Protein AF-A0A2H9P708-F1 (afdb_monomer)

Radius of gyration: 14.5 Å; Cα contacts (8 Å, |Δi|>4): 92; chains: 1; bounding box: 36×23×46 Å

Foldseek 3Di:
DPDPDQPQQDLVLLVVLLVQCVDPDPVSNVVSLVVNVSNLVNLLVVPPLPSLVVSLVSLLVSLVDLLVADQDPVPRDRPHDPVSNVSSVVSSVVSVVSNVVSD

Solvent-accessible surface area (backbone atoms only — not comparable to full-atom values): 5942 Å² total; per-residue (Å²): 131,86,78,79,71,79,79,70,78,43,71,68,60,51,54,48,34,49,52,32,52,72,43,92,50,66,70,51,23,51,53,20,54,64,57,44,55,63,46,55,59,38,52,68,68,69,73,51,71,69,65,47,54,54,52,48,53,50,46,43,56,49,28,48,53,48,50,74,38,52,59,36,90,90,76,67,46,63,77,53,55,69,67,57,27,52,51,27,49,51,51,37,51,51,53,53,48,55,52,57,77,69,108

pLDDT: mean 71.35, std 10.48, range [37.53, 84.44]

Sequence (103 aa):
MPQREPIRFSEETFQKTLADLAHKDSSVRIGAMDSLRPQIHGLAREKREIELAAAVRGGIRALDKITVGVQDPETGVCVQDFDTRLLAAKLRAELSSAYRNYL

Mean predicted aligned error: 9.43 Å

Nearest PDB structures (foldseek):
  4mfu-assembly1_A  TM=5.272E-01  e=1.228E+00  Homo sapiens
  6i1l-assembly2_D  TM=3.142E-01  e=3.325E+00  Francisella tularensis subsp. novicida U112

Secondary structure (DSSP, 8-state):
----------HHHHHHHHHHTT-SSHHHHHHHHHHHHHHHHHHHHS--HHHHHHHHHHHHHHHHHHHH--B-TTT--B-S-HHHHHHHHHHHHHHHHHHHTT-

Structure (mmCIF, N/CA/C/O backbone):
data_AF-A0A2H9P708-F1
#
_entry.id   AF-A0A2H9P708-F1
#
loop_
_atom_site.group_PDB
_atom_site.id
_atom_site.type_symbol
_atom_site.label_atom_id
_atom_site.label_alt_id
_atom_site.label_comp_id
_atom_site.label_asym_id
_atom_site.label_entity_id
_atom_site.label_seq_id
_atom_site.pdbx_PDB_ins_code
_atom_site.Cartn_x
_atom_site.Cartn_y
_atom_site.Cartn_z
_atom_site.occupancy
_atom_site.B_iso_or_equiv
_atom_site.auth_seq_id
_atom_site.auth_comp_id
_atom_site.auth_asym_id
_atom_site.auth_atom_id
_atom_site.pdbx_PDB_model_num
ATOM 1 N N . MET A 1 1 ? 22.555 11.446 19.125 1.00 37.53 1 MET A N 1
ATOM 2 C CA . MET A 1 1 ? 21.527 10.422 18.836 1.00 37.53 1 MET A CA 1
ATOM 3 C C . MET A 1 1 ? 20.316 11.144 18.256 1.00 37.53 1 MET A C 1
ATOM 5 O O . MET A 1 1 ? 19.656 11.829 19.029 1.00 37.53 1 MET A O 1
ATOM 9 N N . PRO A 1 2 ? 20.053 11.119 16.937 1.00 43.31 2 PRO A N 1
ATOM 10 C CA . PRO A 1 2 ? 18.813 11.692 16.420 1.00 43.31 2 PRO A CA 1
ATOM 11 C C . PRO A 1 2 ? 17.643 10.856 16.950 1.00 43.31 2 PRO A C 1
ATOM 13 O O . PRO A 1 2 ? 17.602 9.640 16.755 1.00 43.31 2 PRO A O 1
ATOM 16 N N . GLN A 1 3 ? 16.741 11.496 17.694 1.00 41.53 3 GLN A N 1
ATOM 17 C CA . GLN A 1 3 ? 15.518 10.859 18.163 1.00 41.53 3 GLN A CA 1
ATOM 18 C C . GLN A 1 3 ? 14.662 10.542 16.935 1.00 41.53 3 GLN A C 1
ATOM 20 O O . GLN A 1 3 ? 14.287 11.444 16.192 1.00 41.53 3 GLN A O 1
ATOM 25 N N . ARG A 1 4 ? 14.394 9.256 16.684 1.00 46.34 4 ARG A N 1
ATOM 26 C CA . ARG A 1 4 ? 13.364 8.855 15.724 1.00 46.34 4 ARG A CA 1
ATOM 27 C C . ARG A 1 4 ? 12.029 9.233 16.347 1.00 46.34 4 ARG A C 1
ATOM 29 O O . ARG A 1 4 ? 11.533 8.511 17.210 1.00 46.34 4 ARG A O 1
ATOM 36 N N . GLU A 1 5 ? 11.506 10.393 15.967 1.00 47.72 5 GLU A N 1
ATOM 37 C CA . GLU A 1 5 ? 10.153 10.788 16.333 1.00 47.72 5 GLU A CA 1
ATOM 38 C C . GLU A 1 5 ? 9.188 9.668 15.915 1.00 47.72 5 GLU A C 1
ATOM 40 O O . GLU A 1 5 ? 9.350 9.085 14.834 1.00 47.72 5 GLU A O 1
ATOM 45 N N . PRO A 1 6 ? 8.216 9.300 16.767 1.00 52.31 6 PRO A N 1
ATOM 46 C CA . PRO A 1 6 ? 7.196 8.350 16.368 1.00 52.31 6 PRO A CA 1
ATOM 47 C C . PRO A 1 6 ? 6.492 8.929 15.142 1.00 52.31 6 PRO A C 1
ATOM 49 O O . PRO A 1 6 ? 5.997 10.055 15.195 1.00 52.31 6 PRO A O 1
ATOM 52 N N . ILE A 1 7 ? 6.482 8.174 14.041 1.00 54.50 7 ILE A N 1
ATOM 53 C CA . ILE A 1 7 ? 5.735 8.520 12.831 1.00 54.50 7 ILE A CA 1
ATOM 54 C C . ILE A 1 7 ? 4.271 8.624 13.263 1.00 54.50 7 ILE A C 1
ATOM 56 O O . ILE A 1 7 ? 3.597 7.605 13.414 1.00 54.50 7 ILE A O 1
ATOM 60 N N . ARG A 1 8 ? 3.802 9.842 13.556 1.00 55.38 8 ARG A N 1
ATOM 61 C CA . ARG A 1 8 ? 2.384 10.091 13.799 1.00 55.38 8 ARG A CA 1
ATOM 62 C C . ARG A 1 8 ? 1.672 9.768 12.504 1.00 55.38 8 ARG A C 1
ATOM 64 O O . ARG A 1 8 ? 2.085 10.242 11.442 1.00 55.38 8 ARG A O 1
ATOM 71 N N . PHE A 1 9 ? 0.638 8.944 12.589 1.00 63.22 9 PHE A N 1
ATOM 72 C CA . PHE A 1 9 ? -0.187 8.709 11.429 1.00 63.22 9 PHE A CA 1
ATOM 73 C C . PHE A 1 9 ? -0.834 10.043 11.031 1.00 63.22 9 PHE A C 1
ATOM 75 O O . PHE A 1 9 ? -1.497 10.698 11.831 1.00 63.22 9 PHE A O 1
ATOM 82 N N . SER A 1 10 ? -0.578 10.478 9.802 1.00 69.31 10 SER A N 1
ATOM 83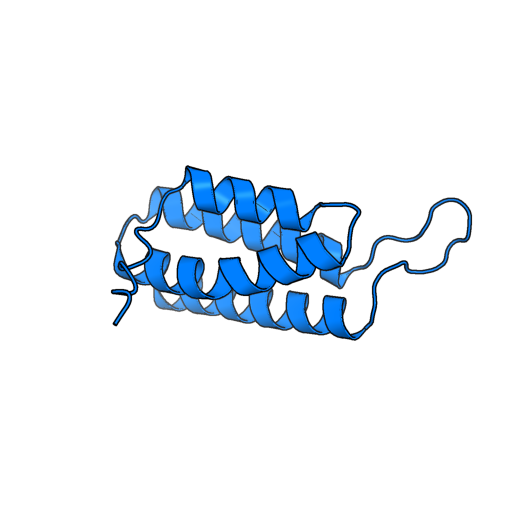 C CA . SER A 1 10 ? -1.279 11.596 9.183 1.00 69.31 10 SER A CA 1
ATOM 84 C C . SER A 1 10 ? -1.945 11.051 7.936 1.00 69.31 10 SER A C 1
ATOM 86 O O . SER A 1 10 ? -1.273 10.477 7.074 1.00 69.31 10 SER A O 1
ATOM 88 N N . GLU A 1 11 ? -3.261 11.221 7.848 1.00 68.19 11 GLU A N 1
ATOM 89 C CA . GLU A 1 11 ? -4.041 10.836 6.674 1.00 68.19 11 GLU A CA 1
ATOM 90 C C . GLU A 1 11 ? -3.465 11.468 5.402 1.00 68.19 11 GLU A C 1
ATOM 92 O O . GLU A 1 11 ? -3.360 10.804 4.376 1.00 68.19 11 GLU A O 1
ATOM 97 N N . GLU A 1 12 ? -2.997 12.713 5.488 1.00 72.00 12 GLU A N 1
ATOM 98 C CA . GLU A 1 12 ? -2.355 13.420 4.381 1.00 72.00 12 GLU A CA 1
ATOM 99 C C . GLU A 1 12 ? -1.083 12.699 3.909 1.00 72.00 12 GLU A C 1
ATOM 101 O O . GLU A 1 12 ? -0.893 12.474 2.711 1.00 72.00 12 GLU A O 1
ATOM 106 N N . THR A 1 13 ? -0.242 12.251 4.847 1.00 76.94 13 THR A N 1
ATOM 107 C CA . THR A 1 13 ? 0.967 11.473 4.539 1.00 76.94 13 THR A CA 1
ATOM 108 C C . THR A 1 13 ? 0.610 10.125 3.924 1.00 76.94 13 THR A C 1
ATOM 110 O O . THR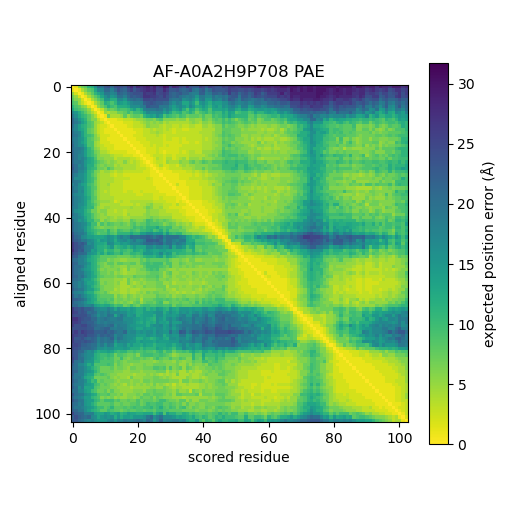 A 1 13 ? 1.256 9.695 2.967 1.00 76.94 13 THR A O 1
ATOM 113 N N . PHE A 1 14 ? -0.443 9.474 4.415 1.00 76.69 14 PHE A N 1
ATOM 114 C CA . PHE A 1 14 ? -0.896 8.193 3.887 1.00 76.69 14 PHE A CA 1
ATOM 115 C C . PHE A 1 14 ? -1.449 8.320 2.469 1.00 76.69 14 PHE A C 1
ATOM 117 O O . PHE A 1 14 ? -1.018 7.590 1.579 1.00 76.69 14 PHE A O 1
ATOM 124 N N . GLN A 1 15 ? -2.327 9.292 2.221 1.00 75.00 15 GLN A N 1
ATOM 125 C CA . GLN A 1 15 ? -2.868 9.573 0.890 1.00 75.00 15 GLN A CA 1
ATOM 126 C C . GLN A 1 15 ? -1.765 9.959 -0.100 1.00 75.00 15 GLN A C 1
ATOM 128 O O . GLN A 1 15 ? -1.773 9.499 -1.241 1.00 75.00 15 GLN A O 1
ATOM 133 N N . LYS A 1 16 ? -0.769 10.735 0.341 1.00 81.94 16 LYS A N 1
ATOM 134 C CA . LYS A 1 16 ? 0.406 11.054 -0.475 1.00 81.94 16 LYS A CA 1
ATOM 135 C C . LYS A 1 16 ? 1.225 9.805 -0.805 1.00 81.94 16 LYS A C 1
ATOM 137 O O . LYS A 1 16 ? 1.545 9.581 -1.965 1.00 81.94 16 LYS A O 1
ATOM 142 N N . THR A 1 17 ? 1.459 8.938 0.180 1.00 83.50 17 THR A N 1
ATOM 143 C CA . THR A 1 17 ? 2.152 7.656 -0.028 1.00 83.50 17 THR A CA 1
ATOM 144 C C . THR A 1 17 ? 1.382 6.765 -1.017 1.00 83.50 17 THR A C 1
ATOM 146 O O . THR A 1 17 ? 1.977 6.123 -1.879 1.00 83.50 17 THR A O 1
ATOM 149 N N . LEU A 1 18 ? 0.045 6.757 -0.954 1.00 79.69 18 LEU A N 1
ATOM 150 C CA . LEU A 1 18 ? -0.798 6.061 -1.931 1.00 79.69 18 LEU A CA 1
ATOM 151 C C . LEU A 1 18 ? -0.719 6.668 -3.336 1.00 79.69 18 LEU A C 1
ATOM 153 O O . LEU A 1 18 ? -0.774 5.928 -4.318 1.00 79.69 18 LEU A O 1
ATOM 157 N N . ALA A 1 19 ? -0.599 7.990 -3.452 1.00 80.12 19 ALA A N 1
ATOM 158 C CA . ALA A 1 19 ? -0.396 8.651 -4.737 1.00 80.12 19 ALA A CA 1
ATOM 159 C C . ALA A 1 19 ? 0.977 8.295 -5.334 1.00 80.12 19 ALA A C 1
ATOM 161 O O . ALA A 1 19 ? 1.072 7.998 -6.526 1.00 80.12 19 ALA A O 1
ATOM 162 N N . ASP A 1 20 ? 2.011 8.224 -4.495 1.00 83.94 20 ASP A N 1
ATOM 163 C CA . ASP A 1 20 ? 3.374 7.865 -4.893 1.00 83.94 20 ASP A CA 1
ATOM 164 C C . ASP A 1 20 ? 3.482 6.402 -5.377 1.00 83.94 20 ASP A C 1
ATOM 166 O O . ASP A 1 20 ? 4.297 6.092 -6.248 1.00 83.94 20 ASP A O 1
ATOM 170 N N . LEU A 1 21 ? 2.596 5.499 -4.930 1.00 77.06 21 LEU A N 1
ATOM 171 C CA . LEU A 1 21 ? 2.471 4.147 -5.502 1.00 77.06 21 LEU A CA 1
ATOM 172 C C . LEU A 1 21 ? 2.061 4.150 -6.986 1.00 77.06 21 LEU A C 1
ATOM 174 O O . LEU A 1 21 ? 2.401 3.223 -7.722 1.00 77.06 21 LEU A O 1
ATOM 178 N N . ALA A 1 22 ? 1.327 5.169 -7.438 1.00 72.88 22 ALA A N 1
ATOM 179 C CA . ALA A 1 22 ? 0.931 5.327 -8.838 1.00 72.88 22 ALA A CA 1
ATOM 180 C C . ALA A 1 22 ? 1.975 6.096 -9.670 1.00 72.88 22 ALA A C 1
ATOM 182 O O . ALA A 1 22 ? 1.749 6.363 -10.853 1.00 72.88 22 ALA A O 1
ATOM 183 N N . HIS A 1 23 ? 3.110 6.461 -9.069 1.00 79.62 23 HIS A N 1
ATOM 184 C CA . HIS A 1 23 ? 4.141 7.242 -9.733 1.00 79.62 23 HIS A CA 1
ATOM 185 C C . HIS A 1 23 ? 4.828 6.448 -10.854 1.00 79.62 23 HIS A C 1
ATOM 187 O O . HIS A 1 23 ? 4.961 5.223 -10.797 1.00 79.62 23 HIS A O 1
ATOM 193 N N . LYS A 1 24 ? 5.287 7.154 -11.894 1.00 71.25 24 LYS A N 1
ATOM 194 C CA . LYS A 1 24 ? 5.923 6.552 -13.083 1.00 71.25 24 LYS A CA 1
ATOM 195 C C . LYS A 1 24 ? 7.322 6.004 -12.781 1.00 71.25 24 LYS A C 1
ATOM 197 O O . LYS A 1 24 ? 7.720 4.981 -13.332 1.00 71.25 24 LYS A O 1
ATOM 202 N N . ASP A 1 25 ? 8.022 6.650 -11.858 1.00 76.44 25 ASP A N 1
ATOM 203 C CA . ASP A 1 25 ? 9.345 6.253 -11.368 1.00 76.44 25 ASP A CA 1
ATOM 204 C C . ASP A 1 25 ? 9.259 5.069 -10.386 1.00 76.44 25 ASP A C 1
ATOM 206 O O . ASP A 1 25 ? 8.494 5.112 -9.420 1.00 76.44 25 ASP A O 1
ATOM 210 N N . SER A 1 26 ? 10.042 4.015 -10.629 1.00 72.06 26 SER A N 1
ATOM 211 C CA . SER A 1 26 ? 10.115 2.828 -9.769 1.00 72.06 26 SER A CA 1
ATOM 212 C C . SER A 1 26 ? 10.696 3.119 -8.390 1.00 72.06 26 SER A C 1
ATOM 214 O O . SER A 1 26 ? 10.218 2.546 -7.414 1.00 72.06 26 SER A O 1
ATOM 216 N N . SER A 1 27 ? 11.664 4.029 -8.284 1.00 77.19 27 SER A N 1
ATOM 217 C CA . SER A 1 27 ? 12.291 4.395 -7.011 1.00 77.19 27 SER A CA 1
ATOM 218 C C . SER A 1 27 ? 11.289 5.054 -6.061 1.00 77.19 27 SER A C 1
ATOM 220 O O . SER A 1 27 ? 11.225 4.705 -4.883 1.00 77.19 27 SER A O 1
ATOM 222 N N . VAL A 1 28 ? 10.426 5.923 -6.598 1.00 79.31 28 VAL A N 1
ATOM 223 C CA . VAL A 1 28 ? 9.336 6.566 -5.854 1.00 79.31 28 VAL A CA 1
ATOM 224 C C . VAL A 1 28 ? 8.310 5.531 -5.392 1.00 79.31 28 VAL A C 1
ATOM 226 O O . VAL A 1 28 ? 7.925 5.535 -4.225 1.00 79.31 28 VAL A O 1
ATOM 229 N N . ARG A 1 29 ? 7.922 4.582 -6.259 1.00 78.69 29 ARG A N 1
ATOM 230 C CA . ARG A 1 29 ? 6.995 3.500 -5.878 1.00 78.69 29 ARG A CA 1
ATOM 231 C C . ARG A 1 29 ? 7.560 2.615 -4.769 1.00 78.69 29 ARG A C 1
ATOM 233 O O . ARG A 1 29 ? 6.829 2.276 -3.843 1.00 78.69 29 ARG A O 1
ATOM 240 N N . ILE A 1 30 ? 8.838 2.246 -4.851 1.00 78.56 30 ILE A N 1
ATOM 241 C CA . ILE A 1 30 ? 9.506 1.425 -3.830 1.00 78.56 30 ILE A CA 1
ATOM 242 C C . ILE A 1 30 ? 9.595 2.194 -2.506 1.00 78.56 30 ILE A C 1
ATOM 244 O O . ILE A 1 30 ? 9.212 1.663 -1.466 1.00 78.56 30 ILE A O 1
ATOM 248 N N . GLY A 1 31 ? 9.992 3.470 -2.536 1.00 82.00 31 GLY A N 1
ATOM 249 C CA . GLY A 1 31 ? 10.012 4.315 -1.338 1.00 82.00 31 GLY A CA 1
ATOM 250 C C . GLY A 1 31 ? 8.626 4.487 -0.702 1.00 82.00 31 GLY A C 1
ATOM 251 O O . GLY A 1 31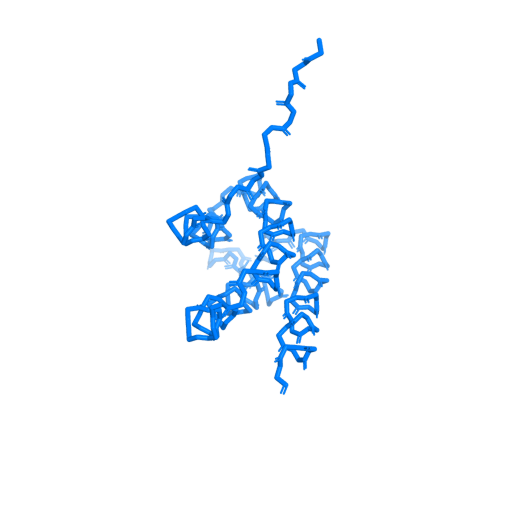 ? 8.495 4.483 0.526 1.00 82.00 31 GLY A O 1
ATOM 252 N N . ALA A 1 32 ? 7.577 4.570 -1.524 1.00 83.31 32 ALA A N 1
ATOM 253 C CA . ALA A 1 32 ? 6.195 4.603 -1.062 1.00 83.31 32 ALA A CA 1
ATOM 254 C C . ALA A 1 32 ? 5.777 3.278 -0.409 1.00 83.31 32 ALA A C 1
ATOM 256 O O . ALA A 1 32 ? 5.188 3.281 0.669 1.00 83.31 32 ALA A O 1
ATOM 257 N N . MET A 1 33 ? 6.132 2.143 -1.015 1.00 81.94 33 MET A N 1
ATOM 258 C CA . MET A 1 33 ? 5.912 0.808 -0.451 1.00 81.94 33 MET A CA 1
ATOM 259 C C . MET A 1 33 ? 6.579 0.636 0.922 1.00 81.94 33 MET A C 1
ATOM 261 O O . MET A 1 33 ? 5.926 0.184 1.866 1.00 81.94 33 MET A O 1
ATOM 265 N N . ASP A 1 34 ? 7.837 1.059 1.059 1.00 83.12 34 ASP A N 1
ATOM 266 C CA . ASP A 1 34 ? 8.566 1.018 2.332 1.00 83.12 34 ASP A CA 1
ATOM 267 C C . ASP A 1 34 ? 7.931 1.931 3.388 1.00 83.12 34 ASP A C 1
ATOM 269 O O . ASP A 1 34 ? 7.832 1.563 4.561 1.00 83.12 34 ASP A O 1
ATOM 273 N N . SER A 1 35 ? 7.440 3.099 2.967 1.00 82.75 35 SER A N 1
ATOM 274 C CA . SER A 1 35 ? 6.777 4.075 3.840 1.00 82.75 35 SER A CA 1
ATOM 275 C C . SER A 1 35 ? 5.368 3.647 4.257 1.00 82.75 35 SER A C 1
ATOM 277 O O . SER A 1 35 ? 4.907 4.028 5.334 1.00 82.75 35 SER A O 1
ATOM 279 N N . LEU A 1 36 ? 4.684 2.837 3.447 1.00 79.00 36 LEU A N 1
ATOM 280 C CA . LEU A 1 36 ? 3.346 2.313 3.730 1.00 79.00 36 LEU A CA 1
ATOM 281 C C . LEU A 1 36 ? 3.348 1.346 4.910 1.00 79.00 36 LEU A C 1
ATOM 283 O O . LEU A 1 36 ? 2.451 1.399 5.748 1.00 79.00 36 LEU A O 1
ATOM 287 N N . ARG A 1 37 ? 4.365 0.488 5.009 1.00 74.69 37 ARG A N 1
ATOM 288 C CA . ARG A 1 37 ? 4.459 -0.556 6.038 1.00 74.69 37 ARG A CA 1
ATOM 289 C C . ARG A 1 37 ? 4.329 -0.023 7.476 1.00 74.69 37 ARG A C 1
ATOM 291 O O . ARG A 1 37 ? 3.428 -0.471 8.188 1.00 74.69 37 ARG A O 1
ATOM 298 N N . PRO A 1 38 ? 5.140 0.956 7.933 1.00 76.00 38 PRO A N 1
ATOM 299 C CA . PRO A 1 38 ? 4.987 1.521 9.273 1.00 76.00 38 PRO A CA 1
ATOM 300 C C . PRO A 1 38 ? 3.672 2.291 9.446 1.00 76.00 38 PRO A C 1
ATOM 302 O O . PRO A 1 38 ? 3.115 2.284 10.542 1.00 76.00 38 PRO A O 1
ATOM 305 N N . GLN A 1 39 ? 3.139 2.909 8.386 1.00 75.94 39 GLN A N 1
ATOM 306 C CA . GLN A 1 39 ? 1.867 3.635 8.450 1.00 75.94 39 GLN A CA 1
ATOM 307 C C . GLN A 1 39 ? 0.672 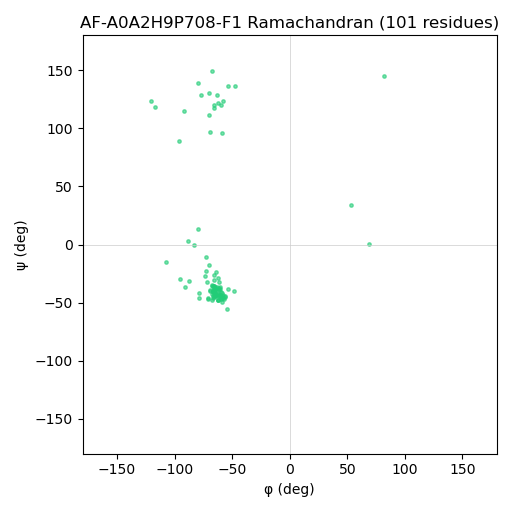2.692 8.642 1.00 75.94 39 GLN A C 1
ATOM 309 O O . GLN A 1 39 ? -0.204 2.996 9.444 1.00 75.94 39 GLN A O 1
ATOM 314 N N . ILE A 1 40 ? 0.669 1.520 7.997 1.00 71.25 40 ILE A N 1
ATOM 315 C CA . ILE A 1 40 ? -0.333 0.457 8.199 1.00 71.25 40 ILE A CA 1
ATOM 316 C C . ILE A 1 40 ? -0.312 -0.033 9.653 1.00 71.25 40 ILE A C 1
ATOM 318 O O . ILE A 1 40 ? -1.360 -0.189 10.282 1.00 71.25 40 ILE A O 1
ATOM 322 N N . HIS A 1 41 ? 0.883 -0.234 10.216 1.00 70.88 41 HIS A N 1
ATOM 323 C CA . HIS A 1 41 ? 1.032 -0.619 11.619 1.00 70.88 41 HIS A CA 1
ATOM 324 C C . HIS A 1 41 ? 0.603 0.490 12.596 1.00 70.88 41 HIS A C 1
ATOM 326 O O . HIS A 1 41 ? 0.062 0.181 13.659 1.00 70.88 41 HIS A O 1
ATOM 332 N N . GLY A 1 42 ? 0.822 1.763 12.252 1.00 69.81 42 GLY A N 1
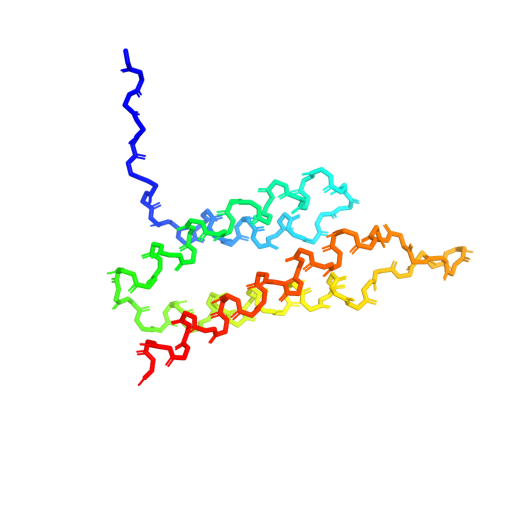ATOM 333 C CA . GLY A 1 42 ? 0.338 2.915 13.024 1.00 69.81 42 GLY A CA 1
ATOM 334 C C . GLY A 1 42 ? -1.188 3.040 12.998 1.00 69.81 42 GLY A C 1
ATOM 335 O O . GLY A 1 42 ? -1.819 3.200 14.039 1.00 69.81 42 GLY A O 1
ATOM 336 N N . LEU A 1 43 ? -1.786 2.841 11.825 1.00 66.00 43 LEU A N 1
ATOM 337 C CA . LEU A 1 43 ? -3.229 2.834 11.590 1.00 66.00 43 LEU A CA 1
ATOM 338 C C . LEU A 1 43 ? -3.978 1.815 12.458 1.00 66.00 43 LEU A C 1
ATOM 340 O O . LEU A 1 43 ? -4.987 2.146 13.079 1.00 66.00 43 LEU A O 1
ATOM 344 N N . ALA A 1 44 ? -3.445 0.596 12.569 1.00 62.66 44 ALA A N 1
ATOM 345 C CA . ALA A 1 44 ? -4.007 -0.441 13.435 1.00 62.66 44 ALA A CA 1
ATOM 346 C C . ALA A 1 44 ? -3.963 -0.071 14.934 1.00 62.66 44 ALA A C 1
ATOM 348 O O . ALA A 1 44 ? -4.749 -0.593 15.725 1.00 62.66 44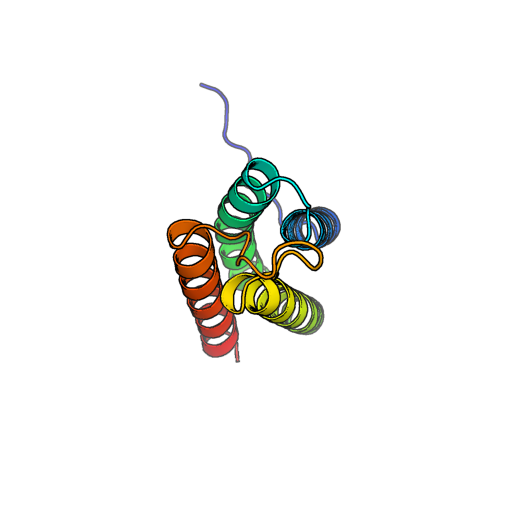 ALA A O 1
ATOM 349 N N . ARG A 1 45 ? -3.055 0.828 15.344 1.00 65.44 45 ARG A N 1
ATOM 350 C CA . ARG A 1 45 ? -2.903 1.266 16.741 1.00 65.44 45 ARG A CA 1
ATOM 351 C C . ARG A 1 45 ? -3.805 2.441 17.117 1.00 65.44 45 ARG A C 1
ATOM 353 O O . ARG A 1 45 ? -4.221 2.509 18.270 1.00 65.44 45 ARG A O 1
ATOM 360 N N . GLU A 1 46 ? -4.121 3.342 16.187 1.00 63.88 46 GLU A N 1
ATOM 361 C CA . GLU A 1 46 ? -4.851 4.589 16.486 1.00 63.88 46 GLU A CA 1
ATOM 362 C C . GLU A 1 46 ? -6.392 4.450 16.553 1.00 63.88 46 GLU A C 1
ATOM 364 O O . GLU A 1 46 ? -7.077 5.413 16.889 1.00 63.88 46 GLU A O 1
ATOM 369 N N . LYS A 1 47 ? -6.958 3.252 16.327 1.00 58.31 47 LYS A N 1
ATOM 370 C CA . LYS A 1 47 ? -8.391 2.916 16.526 1.00 58.31 47 LYS A CA 1
ATOM 371 C C . LYS A 1 47 ? -9.419 3.839 15.826 1.00 58.31 47 LYS A C 1
ATOM 373 O O . LYS A 1 47 ? -10.523 4.020 16.337 1.00 58.31 47 LYS A O 1
ATOM 378 N N . ARG A 1 48 ? -9.119 4.385 14.643 1.00 62.34 48 ARG A N 1
ATOM 379 C CA . ARG A 1 48 ? -10.092 5.166 13.847 1.00 62.34 48 ARG A CA 1
ATOM 380 C C . ARG A 1 48 ? -10.784 4.312 12.776 1.00 62.34 48 ARG A C 1
ATOM 382 O O . ARG A 1 48 ? -10.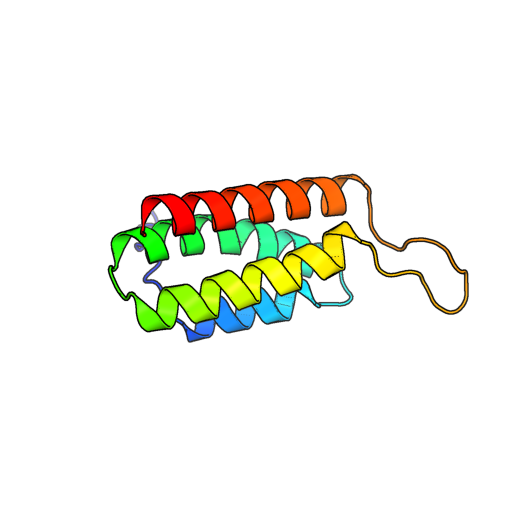313 4.249 11.646 1.00 62.34 48 ARG A O 1
ATOM 389 N N . GLU A 1 49 ? -11.911 3.679 13.117 1.00 58.97 49 GLU A N 1
ATOM 390 C CA . GLU A 1 49 ? -12.561 2.635 12.290 1.00 58.97 49 GLU A CA 1
ATOM 391 C C . GLU A 1 49 ? -12.911 3.065 10.855 1.00 58.97 49 GLU A C 1
ATOM 393 O O . GLU A 1 49 ? -12.663 2.328 9.896 1.00 58.97 49 GLU A O 1
ATOM 398 N N . ILE A 1 50 ? -13.487 4.257 10.686 1.00 58.44 50 ILE A N 1
ATOM 399 C CA . ILE A 1 50 ? -14.063 4.686 9.401 1.00 58.44 50 ILE A CA 1
ATOM 400 C C . ILE A 1 50 ? -12.972 5.149 8.425 1.00 58.44 50 ILE A C 1
ATOM 402 O O . ILE A 1 50 ? -12.956 4.736 7.261 1.00 58.44 50 ILE A O 1
ATOM 406 N N . GLU A 1 51 ? -12.034 5.962 8.910 1.00 63.69 51 GLU A N 1
ATOM 407 C CA . GLU A 1 51 ? -10.898 6.476 8.133 1.00 63.69 51 GLU A CA 1
ATOM 408 C C . GLU A 1 51 ? -9.951 5.329 7.741 1.00 63.69 51 GLU A C 1
ATOM 410 O O . GLU A 1 51 ? -9.518 5.239 6.588 1.00 63.69 51 GLU A O 1
ATOM 415 N N . LEU A 1 52 ? -9.738 4.369 8.651 1.00 67.69 52 LEU A N 1
ATOM 416 C CA . LEU A 1 52 ? -8.957 3.158 8.402 1.00 67.69 52 LEU A CA 1
ATOM 417 C C . LEU A 1 52 ? -9.538 2.330 7.251 1.00 67.69 52 LEU A C 1
ATOM 419 O O . LEU A 1 52 ? -8.802 1.913 6.358 1.00 67.69 52 LEU A O 1
ATOM 423 N N . ALA A 1 53 ? -10.853 2.107 7.222 1.00 69.88 53 ALA A N 1
ATOM 424 C CA . ALA A 1 53 ? -11.476 1.281 6.191 1.00 69.88 53 ALA A CA 1
ATOM 425 C C . ALA A 1 53 ? -11.381 1.899 4.784 1.00 69.88 53 ALA A C 1
ATOM 427 O O . ALA A 1 53 ? -11.256 1.175 3.791 1.00 69.88 53 ALA A O 1
ATOM 428 N N . ALA A 1 54 ? -11.472 3.226 4.661 1.00 72.69 54 ALA A N 1
ATOM 429 C CA . ALA A 1 54 ? -11.305 3.916 3.380 1.00 72.69 54 ALA A CA 1
ATOM 430 C C . ALA A 1 54 ? -9.838 3.886 2.918 1.00 72.69 54 ALA A C 1
ATOM 432 O O . ALA A 1 54 ? -9.554 3.501 1.780 1.00 72.69 54 ALA A O 1
ATOM 433 N N . ALA A 1 55 ? -8.918 4.198 3.831 1.00 71.50 55 ALA A N 1
ATOM 434 C CA . ALA A 1 55 ? -7.477 4.181 3.613 1.00 71.50 55 ALA A CA 1
ATOM 435 C C . ALA A 1 55 ? -6.970 2.791 3.181 1.00 71.50 55 ALA A C 1
ATOM 437 O O . ALA A 1 55 ? -6.310 2.655 2.149 1.00 71.50 55 ALA A O 1
ATOM 438 N N . VAL A 1 56 ? -7.352 1.735 3.907 1.00 76.44 56 VAL A N 1
ATOM 439 C CA . VAL A 1 56 ? -6.983 0.344 3.594 1.00 76.44 56 VAL A CA 1
ATOM 440 C C . VAL A 1 56 ? -7.483 -0.060 2.208 1.00 76.44 56 VAL A C 1
ATOM 442 O O . VAL A 1 56 ? -6.726 -0.628 1.419 1.00 76.44 56 VAL A O 1
ATOM 445 N N . ARG A 1 57 ? -8.745 0.246 1.878 1.00 77.94 57 ARG A N 1
ATOM 446 C CA . ARG A 1 57 ? -9.316 -0.072 0.559 1.00 77.94 57 ARG A CA 1
ATOM 447 C C . ARG A 1 57 ? -8.596 0.670 -0.567 1.00 77.94 57 ARG A C 1
ATOM 449 O O . ARG A 1 57 ? -8.332 0.069 -1.609 1.00 77.94 57 ARG A O 1
AT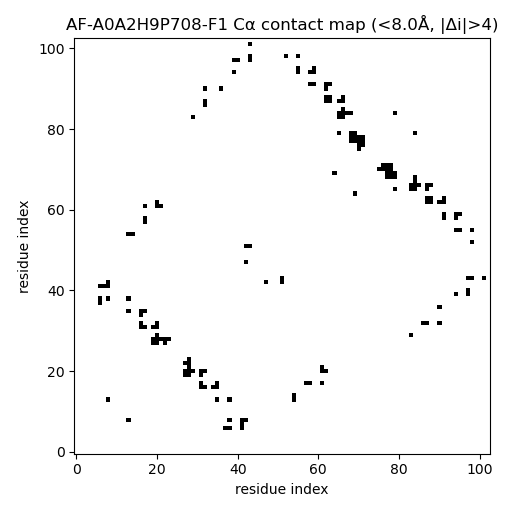OM 456 N N . GLY A 1 58 ? -8.236 1.936 -0.347 1.00 78.50 58 GLY A N 1
ATOM 457 C CA . GLY A 1 58 ? -7.409 2.717 -1.269 1.00 78.50 58 GLY A CA 1
ATOM 458 C C . GLY A 1 58 ? -6.035 2.0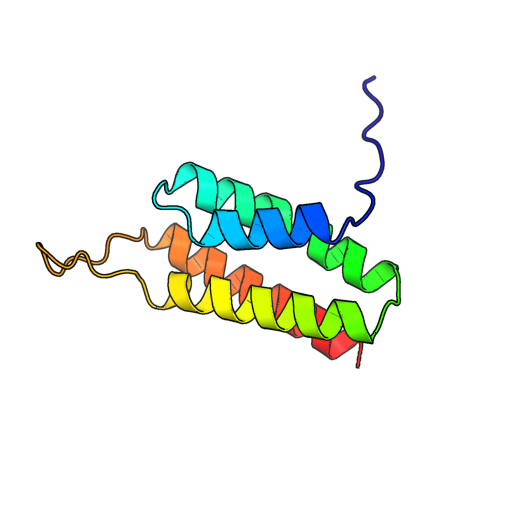82 -1.495 1.00 78.50 58 GLY A C 1
ATOM 459 O O . GLY A 1 58 ? -5.633 1.887 -2.643 1.00 78.50 58 GLY A O 1
ATOM 460 N N . GLY A 1 59 ? -5.367 1.671 -0.414 1.00 79.69 59 GLY A N 1
ATOM 461 C CA . GLY A 1 59 ? -4.065 1.004 -0.461 1.00 79.69 59 GLY A CA 1
ATOM 462 C C . GLY A 1 59 ? -4.084 -0.328 -1.195 1.00 79.69 59 GLY A C 1
ATOM 463 O O . GLY A 1 59 ? -3.276 -0.539 -2.096 1.00 79.69 59 GLY A O 1
ATOM 464 N N . ILE A 1 60 ? -5.053 -1.194 -0.893 1.00 81.12 60 ILE A N 1
ATOM 465 C CA . ILE A 1 60 ? -5.226 -2.467 -1.605 1.00 81.12 60 ILE A CA 1
ATOM 466 C C . ILE A 1 60 ? -5.431 -2.218 -3.104 1.00 81.12 60 ILE A C 1
ATOM 468 O O . ILE A 1 60 ? -4.797 -2.873 -3.926 1.00 81.12 60 ILE A O 1
ATOM 472 N N . ARG A 1 61 ? -6.252 -1.229 -3.476 1.00 83.00 61 ARG A N 1
ATOM 473 C CA . ARG A 1 61 ? -6.511 -0.906 -4.885 1.00 83.00 61 ARG A CA 1
ATOM 474 C C . ARG A 1 61 ? -5.275 -0.369 -5.609 1.00 83.00 61 ARG A C 1
ATOM 476 O O . ARG A 1 61 ? -5.083 -0.674 -6.784 1.00 83.00 61 ARG A O 1
ATOM 483 N N . ALA A 1 62 ? -4.462 0.445 -4.939 1.00 79.25 62 ALA A N 1
ATOM 484 C CA . ALA A 1 62 ? -3.216 0.962 -5.498 1.00 79.25 62 ALA A CA 1
ATOM 485 C C . ALA A 1 62 ? -2.195 -0.166 -5.710 1.00 79.25 62 ALA A C 1
ATOM 487 O O . ALA A 1 62 ? -1.635 -0.291 -6.797 1.00 79.25 62 ALA A O 1
ATOM 488 N N . LEU A 1 63 ? -2.027 -1.039 -4.714 1.00 81.25 63 LEU A N 1
ATOM 489 C CA . LEU A 1 63 ? -1.134 -2.195 -4.795 1.00 81.25 63 LEU A CA 1
ATOM 490 C C . LEU A 1 63 ? -1.593 -3.205 -5.854 1.00 81.25 63 LEU A C 1
ATOM 492 O O . LEU A 1 63 ? -0.760 -3.745 -6.579 1.00 81.25 63 LEU A O 1
ATOM 496 N N . ASP A 1 64 ? -2.899 -3.408 -6.031 1.00 82.00 64 ASP A N 1
ATOM 497 C CA . ASP A 1 64 ? -3.437 -4.286 -7.078 1.00 82.00 64 ASP A CA 1
ATOM 498 C C . ASP A 1 64 ? -3.032 -3.840 -8.481 1.00 82.00 64 ASP A C 1
ATOM 500 O O . ASP A 1 64 ? -2.620 -4.672 -9.289 1.00 82.00 64 ASP A O 1
ATOM 504 N N . LYS A 1 65 ? -3.042 -2.531 -8.756 1.00 78.19 65 LYS A N 1
ATOM 505 C CA . LYS A 1 65 ? -2.574 -1.994 -10.046 1.00 78.19 65 LYS A CA 1
ATOM 506 C C . LYS A 1 65 ? -1.101 -2.303 -10.312 1.00 78.19 65 LYS A C 1
ATOM 508 O O . LYS A 1 65 ? -0.717 -2.484 -11.461 1.00 78.19 65 LYS A O 1
ATOM 513 N N . ILE A 1 66 ? -0.286 -2.376 -9.262 1.00 76.75 66 ILE A N 1
ATOM 514 C CA . ILE A 1 66 ? 1.132 -2.732 -9.370 1.00 76.75 66 ILE A CA 1
ATOM 515 C C . ILE A 1 66 ? 1.283 -4.252 -9.519 1.00 76.75 66 ILE A C 1
ATOM 517 O O . ILE A 1 66 ? 2.025 -4.748 -10.351 1.00 76.75 66 ILE A O 1
ATOM 521 N N . THR A 1 67 ? 0.519 -5.045 -8.776 1.00 74.44 67 THR A N 1
ATOM 522 C CA . THR A 1 67 ? 0.610 -6.513 -8.871 1.00 74.44 67 THR A CA 1
ATOM 523 C C . THR A 1 67 ? 0.249 -7.042 -10.268 1.00 74.44 67 THR A C 1
ATOM 525 O O . THR A 1 67 ? 0.874 -7.990 -10.761 1.00 74.44 67 THR A O 1
ATOM 528 N N . VAL A 1 68 ? -0.746 -6.416 -10.908 1.00 72.69 68 VAL A N 1
ATOM 529 C CA . VAL A 1 68 ? -1.197 -6.730 -12.275 1.00 72.69 68 VAL A CA 1
ATOM 530 C C . VAL A 1 68 ? -0.184 -6.262 -13.329 1.00 72.69 68 VAL A C 1
ATOM 532 O O . VAL A 1 68 ? -0.108 -6.855 -14.403 1.00 72.69 68 VAL A O 1
ATOM 535 N N . GLY A 1 69 ? 0.657 -5.283 -12.989 1.00 64.25 69 GLY A N 1
ATOM 536 C CA . GLY A 1 69 ? 1.630 -4.699 -13.897 1.00 64.25 69 GLY A CA 1
ATOM 537 C C . GLY A 1 69 ? 1.011 -3.636 -14.801 1.00 64.25 69 GLY A C 1
ATOM 538 O O . GLY A 1 69 ? -0.133 -3.742 -15.239 1.00 64.25 69 GLY A O 1
ATOM 539 N N . VAL A 1 70 ? 1.789 -2.599 -15.102 1.00 64.06 70 VAL A N 1
ATOM 540 C CA . VAL A 1 70 ? 1.458 -1.652 -16.171 1.00 64.06 70 VAL A CA 1
ATOM 541 C C . VAL A 1 70 ? 2.138 -2.166 -17.433 1.00 64.06 70 VAL A C 1
ATOM 543 O O . VAL A 1 70 ? 3.367 -2.263 -17.477 1.00 64.06 70 VAL A O 1
ATOM 546 N N . GLN A 1 71 ? 1.344 -2.555 -18.431 1.00 59.16 71 GLN A N 1
ATOM 547 C CA . GLN A 1 71 ? 1.870 -2.765 -19.776 1.00 59.16 71 GLN A CA 1
ATOM 548 C C . GLN A 1 71 ? 2.225 -1.409 -20.363 1.00 59.16 71 GLN A C 1
ATOM 550 O O . GLN A 1 71 ? 1.420 -0.476 -20.323 1.00 59.16 71 GLN A O 1
ATOM 555 N N . ASP A 1 72 ? 3.434 -1.314 -20.892 1.00 60.81 72 ASP A N 1
ATOM 556 C CA . ASP A 1 72 ? 3.804 -0.221 -21.764 1.00 60.81 72 ASP A CA 1
ATOM 557 C C . ASP A 1 72 ? 2.866 -0.245 -22.983 1.00 60.81 72 ASP A C 1
ATOM 559 O O . ASP A 1 72 ? 2.799 -1.266 -23.673 1.00 60.81 72 ASP A O 1
ATOM 563 N N . PRO A 1 73 ? 2.095 0.818 -23.243 1.00 55.25 73 PRO A N 1
ATOM 564 C CA . PRO A 1 73 ? 1.141 0.818 -24.343 1.00 55.25 73 PRO A CA 1
ATOM 565 C C . PRO A 1 73 ? 1.814 0.843 -25.724 1.00 55.25 73 PRO A C 1
ATOM 567 O O . PRO A 1 73 ? 1.156 0.499 -26.702 1.00 55.25 73 PRO A O 1
ATOM 570 N N . GLU A 1 74 ? 3.093 1.222 -25.822 1.00 60.25 74 GLU A N 1
ATOM 571 C CA . GLU A 1 74 ? 3.833 1.268 -27.089 1.00 60.25 74 GLU A CA 1
ATOM 572 C C . GLU A 1 74 ? 4.557 -0.053 -27.384 1.00 60.25 74 GLU A C 1
ATOM 574 O O . GLU A 1 74 ? 4.611 -0.487 -28.533 1.00 60.25 74 GLU A O 1
ATOM 579 N N . THR A 1 75 ? 5.089 -0.722 -26.359 1.00 64.69 75 THR A N 1
ATOM 580 C CA . THR A 1 75 ? 5.893 -1.948 -26.516 1.00 64.69 75 THR A CA 1
ATOM 581 C C . THR A 1 75 ? 5.172 -3.224 -26.079 1.00 64.69 75 THR A C 1
ATOM 583 O O . THR A 1 75 ? 5.627 -4.324 -26.390 1.00 64.69 75 THR A O 1
ATOM 586 N N . GLY A 1 76 ? 4.060 -3.116 -25.344 1.00 60.72 76 GLY A N 1
ATOM 587 C CA . GLY A 1 76 ? 3.325 -4.248 -24.766 1.00 60.72 76 GLY A CA 1
ATOM 588 C C . GLY A 1 76 ? 4.065 -4.965 -23.628 1.00 60.72 76 GLY A C 1
ATOM 589 O O . GLY A 1 76 ? 3.547 -5.931 -23.059 1.00 60.72 76 GLY A O 1
ATOM 590 N N . VAL A 1 77 ? 5.271 -4.508 -23.277 1.00 59.56 77 VAL A N 1
ATOM 591 C CA . VAL A 1 77 ? 6.114 -5.104 -22.238 1.00 59.56 77 VAL A CA 1
ATOM 592 C C . VAL A 1 77 ? 5.630 -4.650 -20.866 1.00 59.56 77 VAL A C 1
ATOM 594 O O . VAL A 1 77 ? 5.271 -3.494 -20.652 1.00 59.56 77 VAL A O 1
ATOM 597 N N . CYS A 1 78 ? 5.614 -5.567 -19.904 1.00 62.25 78 CYS A N 1
ATOM 598 C CA . CYS A 1 78 ? 5.294 -5.229 -18.524 1.00 62.25 78 CYS A CA 1
ATOM 599 C C . CYS A 1 78 ? 6.451 -4.404 -17.929 1.00 62.25 78 CYS A C 1
ATOM 601 O O . CYS A 1 78 ? 7.538 -4.936 -17.723 1.00 62.25 78 CYS A O 1
ATOM 603 N N . VAL A 1 79 ? 6.232 -3.116 -17.641 1.00 60.75 79 VAL A N 1
ATOM 604 C CA . VAL A 1 79 ? 7.279 -2.168 -17.172 1.00 60.75 79 VAL A CA 1
ATOM 605 C C . VAL A 1 79 ? 7.574 -2.323 -15.676 1.00 60.75 79 VAL A C 1
ATOM 607 O O . VAL A 1 79 ? 8.182 -1.465 -15.039 1.00 60.75 79 VAL A O 1
ATOM 610 N N . GLN A 1 80 ? 7.099 -3.400 -15.058 1.00 68.62 80 GLN A N 1
ATOM 611 C CA . GLN A 1 80 ? 7.271 -3.618 -13.631 1.00 68.62 80 GLN A CA 1
ATOM 612 C C . GLN A 1 80 ? 8.100 -4.861 -13.376 1.00 68.62 80 GLN A C 1
ATOM 614 O O . GLN A 1 80 ? 7.708 -5.977 -13.717 1.00 68.62 80 GLN A O 1
ATOM 619 N N . ASP A 1 81 ? 9.238 -4.613 -12.733 1.00 71.69 81 ASP A N 1
ATOM 620 C CA . ASP A 1 81 ? 10.121 -5.610 -12.155 1.00 71.69 81 ASP A CA 1
ATOM 621 C C . ASP A 1 81 ? 9.313 -6.618 -11.317 1.00 71.69 81 ASP A C 1
ATOM 623 O O . ASP A 1 81 ? 8.412 -6.248 -10.550 1.00 71.69 81 ASP A O 1
ATOM 627 N N . PHE A 1 82 ? 9.646 -7.897 -11.475 1.00 72.44 82 PHE A N 1
ATOM 628 C CA . PHE A 1 82 ? 9.130 -8.994 -10.668 1.00 72.44 82 PHE A CA 1
ATOM 629 C C . PHE A 1 82 ? 9.210 -8.696 -9.162 1.00 72.44 82 PHE A C 1
ATOM 631 O O . PHE A 1 82 ? 8.240 -8.944 -8.443 1.00 72.44 82 PHE A O 1
ATOM 638 N N . ASP A 1 83 ? 10.298 -8.080 -8.700 1.00 74.56 83 ASP A N 1
ATOM 639 C CA . ASP A 1 83 ? 10.499 -7.715 -7.298 1.00 74.56 83 ASP A CA 1
ATOM 640 C C . ASP A 1 83 ? 9.492 -6.660 -6.829 1.00 74.56 83 ASP A C 1
ATOM 642 O O . ASP A 1 83 ? 8.939 -6.764 -5.731 1.00 74.56 83 ASP A O 1
ATOM 646 N N . THR A 1 84 ? 9.156 -5.692 -7.687 1.00 73.19 84 THR A N 1
ATOM 647 C CA . THR A 1 84 ? 8.143 -4.669 -7.377 1.00 73.19 84 THR A CA 1
ATOM 648 C C . THR A 1 84 ? 6.752 -5.293 -7.265 1.00 73.19 84 THR A C 1
ATOM 650 O O . THR A 1 84 ? 5.983 -4.963 -6.359 1.00 73.19 84 THR A O 1
ATOM 653 N N . ARG A 1 85 ? 6.425 -6.238 -8.155 1.00 77.69 85 ARG A N 1
ATOM 654 C CA . ARG A 1 85 ? 5.146 -6.964 -8.119 1.00 77.69 85 ARG A CA 1
ATOM 655 C C . ARG A 1 85 ? 5.037 -7.845 -6.878 1.00 77.69 85 ARG A C 1
ATOM 657 O O . ARG A 1 85 ? 3.991 -7.868 -6.228 1.00 77.69 85 ARG A O 1
ATOM 664 N N . LEU A 1 86 ? 6.115 -8.544 -6.527 1.00 81.69 86 LEU A N 1
ATOM 665 C CA . LEU A 1 86 ? 6.175 -9.391 -5.340 1.00 81.69 86 LEU A CA 1
ATOM 666 C C . LEU A 1 86 ? 6.052 -8.564 -4.052 1.00 81.69 86 LEU A C 1
ATOM 668 O O . LEU A 1 86 ? 5.334 -8.962 -3.132 1.00 81.69 86 LEU A O 1
ATOM 672 N N . LEU A 1 87 ? 6.716 -7.408 -3.987 1.00 79.88 87 LEU A N 1
ATOM 673 C CA . LEU A 1 87 ? 6.617 -6.488 -2.856 1.00 79.88 87 LEU A CA 1
ATOM 674 C C . LEU A 1 87 ? 5.196 -5.923 -2.712 1.00 79.88 87 LEU A C 1
ATOM 676 O O . LEU A 1 87 ? 4.642 -5.940 -1.611 1.00 79.88 87 LEU A O 1
ATOM 680 N N . ALA A 1 88 ? 4.565 -5.524 -3.822 1.00 80.81 88 ALA A N 1
ATOM 681 C CA . ALA A 1 88 ? 3.177 -5.066 -3.826 1.00 80.81 88 ALA A CA 1
ATOM 682 C C . ALA A 1 88 ? 2.210 -6.140 -3.298 1.00 80.81 88 ALA A C 1
ATOM 684 O O . ALA A 1 88 ? 1.356 -5.850 -2.457 1.00 80.81 88 ALA A O 1
ATOM 685 N N . ALA A 1 89 ? 2.382 -7.394 -3.733 1.00 83.81 89 ALA A N 1
ATOM 686 C CA . ALA A 1 89 ? 1.574 -8.520 -3.272 1.00 83.81 89 ALA A CA 1
ATOM 687 C C . ALA A 1 89 ? 1.724 -8.766 -1.759 1.00 83.81 89 ALA A C 1
ATOM 689 O O . ALA A 1 89 ? 0.726 -8.979 -1.065 1.00 83.81 89 ALA A O 1
ATOM 690 N N . LYS A 1 90 ? 2.955 -8.696 -1.232 1.00 84.44 90 LYS A N 1
ATOM 691 C CA . LYS A 1 90 ? 3.223 -8.828 0.211 1.00 84.44 90 LYS A CA 1
ATOM 692 C C . LYS A 1 90 ? 2.543 -7.717 1.009 1.00 84.44 90 LYS A C 1
ATOM 694 O O . LYS A 1 90 ? 1.820 -8.008 1.959 1.00 84.44 90 LYS A O 1
ATOM 699 N N . LEU A 1 91 ? 2.691 -6.463 0.580 1.00 83.06 91 LEU A N 1
ATOM 700 C CA . LEU A 1 91 ? 2.052 -5.322 1.241 1.00 83.06 91 LEU A CA 1
ATOM 701 C C . LEU A 1 91 ? 0.524 -5.400 1.191 1.00 83.06 91 LEU A C 1
ATOM 703 O O . LEU A 1 91 ? -0.137 -5.067 2.172 1.00 83.06 91 LEU A O 1
ATOM 707 N N . ARG A 1 92 ? -0.053 -5.900 0.091 1.00 84.25 92 ARG A N 1
ATOM 708 C CA . ARG A 1 92 ? -1.502 -6.124 -0.025 1.00 84.25 92 ARG A CA 1
ATOM 709 C C . ARG A 1 92 ? -1.983 -7.136 1.017 1.00 84.25 92 ARG A C 1
ATOM 711 O O . ARG A 1 92 ? -3.027 -6.927 1.644 1.00 84.25 92 ARG A O 1
ATOM 718 N N . ALA A 1 93 ? -1.236 -8.226 1.196 1.00 84.06 93 ALA A N 1
ATOM 719 C CA . ALA A 1 93 ? -1.538 -9.244 2.196 1.00 84.06 93 ALA A CA 1
ATOM 720 C C . ALA A 1 93 ? -1.420 -8.685 3.624 1.00 84.06 93 ALA A C 1
ATOM 722 O O . ALA A 1 93 ? -2.312 -8.922 4.438 1.00 84.06 93 ALA A O 1
ATOM 723 N N . GLU A 1 94 ? -0.385 -7.889 3.907 1.00 82.12 94 GLU A N 1
ATOM 724 C CA . GLU A 1 94 ? -0.191 -7.219 5.201 1.00 82.12 94 GLU A CA 1
ATOM 725 C C . GLU A 1 94 ? -1.330 -6.240 5.520 1.00 82.12 94 GLU A C 1
ATOM 727 O O . GLU A 1 94 ? -1.926 -6.337 6.592 1.00 82.12 94 GLU A O 1
ATOM 732 N N . LEU A 1 95 ? -1.712 -5.376 4.572 1.00 78.00 95 LEU A N 1
ATOM 733 C CA . LEU A 1 95 ? -2.870 -4.475 4.687 1.00 78.00 95 LEU A CA 1
ATOM 734 C C . LEU A 1 95 ? -4.167 -5.233 4.963 1.00 78.00 95 LEU A C 1
ATOM 736 O O . LEU A 1 95 ? -4.932 -4.872 5.856 1.00 78.00 95 LEU A O 1
ATOM 740 N N . SER A 1 96 ? -4.408 -6.301 4.202 1.00 81.62 96 SER A N 1
ATOM 741 C CA . SER A 1 96 ? -5.621 -7.111 4.340 1.00 81.62 96 SER A CA 1
ATOM 742 C C . SER A 1 96 ? -5.671 -7.847 5.679 1.00 81.62 96 SER A C 1
ATOM 744 O O . SER A 1 96 ? -6.752 -8.018 6.235 1.00 81.62 96 SER A O 1
ATOM 746 N N . SER A 1 97 ? -4.519 -8.296 6.186 1.00 80.88 97 SER A N 1
ATOM 747 C CA . SER A 1 97 ? -4.386 -8.956 7.489 1.00 80.88 97 SER A CA 1
ATOM 748 C C . SER A 1 97 ? -4.586 -7.967 8.637 1.00 80.88 97 SER A C 1
ATOM 750 O O . SER A 1 97 ? -5.376 -8.228 9.540 1.00 80.88 97 SER A O 1
ATOM 752 N N . ALA A 1 98 ? -3.953 -6.792 8.564 1.00 71.62 98 ALA A N 1
ATOM 753 C CA . ALA A 1 98 ? -4.121 -5.726 9.546 1.00 71.62 98 ALA A CA 1
ATOM 754 C C . ALA A 1 98 ? -5.584 -5.271 9.645 1.00 71.62 98 ALA A C 1
ATOM 756 O O . ALA A 1 98 ? -6.098 -5.106 10.746 1.00 71.62 98 ALA A O 1
ATOM 757 N N . TYR A 1 99 ? -6.271 -5.144 8.507 1.00 72.94 99 TYR A N 1
ATOM 758 C CA . TYR A 1 99 ? -7.693 -4.811 8.477 1.00 72.94 99 TYR A CA 1
ATOM 759 C C . TYR A 1 99 ? -8.586 -5.941 9.002 1.00 72.94 99 TYR A C 1
ATOM 761 O O . TYR A 1 99 ? -9.528 -5.676 9.739 1.00 72.94 99 TYR A O 1
ATOM 769 N N . ARG A 1 100 ? -8.285 -7.207 8.677 1.00 75.19 100 ARG A N 1
ATOM 770 C CA . ARG A 1 100 ? -9.045 -8.359 9.195 1.00 75.19 100 ARG A CA 1
ATOM 771 C C . ARG A 1 100 ? -8.887 -8.576 10.695 1.00 75.19 100 ARG A C 1
ATOM 773 O O . ARG A 1 100 ? -9.849 -8.984 11.314 1.00 75.19 100 ARG A O 1
ATOM 780 N N . ASN A 1 101 ? -7.707 -8.324 11.258 1.00 68.25 101 ASN A N 1
ATOM 781 C CA . ASN A 1 101 ? -7.483 -8.402 12.707 1.00 68.25 101 ASN A CA 1
ATOM 782 C C . ASN A 1 101 ? -8.122 -7.233 13.472 1.00 68.25 101 ASN A C 1
ATOM 784 O O . ASN A 1 101 ? -8.112 -7.229 14.701 1.00 68.25 101 ASN A O 1
ATOM 788 N N . TYR A 1 102 ? -8.581 -6.213 12.749 1.00 62.50 102 TYR A N 1
ATOM 789 C CA . TYR A 1 102 ? -9.219 -5.034 13.309 1.00 62.50 102 TYR A CA 1
ATOM 790 C C . TYR A 1 102 ? -10.754 -5.128 13.328 1.00 62.50 102 TYR A C 1
ATOM 792 O O . TYR A 1 102 ? -11.367 -4.530 14.208 1.00 62.50 102 TYR A O 1
ATOM 800 N N . LEU A 1 103 ? -11.351 -5.855 12.373 1.00 58.44 103 LEU A N 1
ATOM 801 C CA . LEU A 1 103 ? -12.777 -6.219 12.354 1.00 58.44 103 LEU A CA 1
ATOM 802 C C . LEU A 1 103 ? -13.083 -7.342 13.354 1.00 58.44 103 LEU A C 1
ATOM 804 O O . LEU A 1 103 ? -14.214 -7.338 13.884 1.00 58.44 103 LEU A O 1
#